Protein AF-A0A316B8V7-F1 (afdb_monomer)

Mean predicted aligned error: 9.15 Å

Sequence (119 aa):
MACFLVPTTEAIVTTVIKKVADKKGSDNIFIKKMGWLNNMLWGGSALLAFEHVWHGEVTPWFPFLTAASNAEDAAEMLHEMSTSGVAMAILVTLAWVVMVLVAQAVSKKKAPAQAKAKA

Foldseek 3Di:
DLLLVLLVVVLVVLVVVLVVCVVVVPPDLCSVLSVVLSCVSVVVSVVVVVVCVVVVQADPDPVRGPLVPDPVSVVVVVVCSVVVSVVVVVVSVVVSVVVSVVVVVVVVVPPVPPVPPPD

Structure (mmCIF, N/CA/C/O backbone):
data_AF-A0A316B8V7-F1
#
_entry.id   AF-A0A316B8V7-F1
#
loop_
_atom_site.group_PDB
_atom_site.id
_atom_site.type_symbol
_atom_site.label_atom_id
_atom_site.label_alt_id
_atom_site.label_comp_id
_atom_site.label_asym_id
_atom_site.label_entity_id
_atom_site.label_seq_id
_atom_site.pdbx_PDB_ins_code
_atom_site.Cartn_x
_atom_site.Cartn_y
_atom_site.Cartn_z
_atom_site.occupancy
_atom_site.B_iso_or_equiv
_atom_site.auth_seq_id
_atom_site.auth_comp_id
_atom_site.auth_asym_id
_atom_site.auth_atom_id
_atom_site.pdbx_PDB_model_num
ATOM 1 N N . MET A 1 1 ? 13.839 -3.691 -8.645 1.00 68.12 1 MET A N 1
ATOM 2 C CA . MET A 1 1 ? 12.796 -4.677 -8.295 1.00 68.12 1 MET A CA 1
ATOM 3 C C . MET A 1 1 ? 11.544 -3.918 -7.872 1.00 68.12 1 MET A C 1
ATOM 5 O O . MET A 1 1 ? 11.559 -3.395 -6.793 1.00 68.12 1 MET A O 1
ATOM 9 N N . ALA A 1 2 ? 10.467 -3.755 -8.648 1.00 72.12 2 ALA A N 1
ATOM 10 C CA . ALA A 1 2 ? 9.382 -2.801 -8.306 1.00 72.12 2 ALA A CA 1
ATOM 11 C C . ALA A 1 2 ? 8.445 -3.213 -7.129 1.00 72.12 2 ALA A C 1
ATOM 13 O O . ALA A 1 2 ? 7.217 -3.136 -7.220 1.00 72.12 2 ALA A O 1
ATOM 14 N N . CYS A 1 3 ? 9.017 -3.630 -5.996 1.00 81.50 3 CYS A N 1
ATOM 15 C CA . CYS A 1 3 ? 8.373 -4.194 -4.809 1.00 81.50 3 CYS A CA 1
ATOM 16 C C . CYS A 1 3 ? 7.312 -3.274 -4.195 1.00 81.50 3 CYS A C 1
ATOM 18 O O . CYS A 1 3 ? 6.361 -3.759 -3.589 1.00 81.50 3 CYS A O 1
ATOM 20 N N . PHE A 1 4 ? 7.436 -1.954 -4.378 1.00 83.62 4 PHE A N 1
ATOM 21 C CA . PHE A 1 4 ? 6.474 -0.966 -3.882 1.00 83.62 4 PHE A CA 1
ATOM 22 C C . PHE A 1 4 ? 5.079 -1.094 -4.524 1.00 83.62 4 PHE A C 1
ATOM 24 O O . PHE A 1 4 ? 4.088 -0.657 -3.934 1.00 83.62 4 PHE A O 1
ATOM 31 N N . LEU A 1 5 ? 4.969 -1.704 -5.711 1.00 84.62 5 LEU A N 1
ATOM 32 C CA . LEU A 1 5 ? 3.696 -1.851 -6.424 1.00 84.62 5 LEU A CA 1
ATOM 33 C C . LEU A 1 5 ? 2.718 -2.788 -5.706 1.00 84.62 5 LEU A C 1
ATOM 35 O O . LEU A 1 5 ? 1.509 -2.542 -5.738 1.00 84.62 5 LEU A O 1
ATOM 39 N N . VAL A 1 6 ? 3.214 -3.833 -5.033 1.00 87.00 6 VAL A N 1
ATOM 40 C CA . VAL A 1 6 ? 2.357 -4.792 -4.317 1.00 87.00 6 VAL A CA 1
ATOM 41 C C . VAL A 1 6 ? 1.676 -4.121 -3.109 1.00 87.00 6 VAL A C 1
ATOM 43 O O . VAL A 1 6 ? 0.441 -4.091 -3.090 1.00 87.00 6 VAL A O 1
ATOM 46 N N . PRO A 1 7 ? 2.402 -3.464 -2.179 1.00 85.38 7 PRO A N 1
ATOM 47 C CA . PRO A 1 7 ? 1.788 -2.698 -1.092 1.00 85.38 7 PRO A CA 1
ATOM 48 C C . PRO A 1 7 ? 0.927 -1.523 -1.578 1.00 85.38 7 PRO A C 1
ATOM 50 O O . PRO A 1 7 ? -0.089 -1.215 -0.958 1.00 85.38 7 PRO A O 1
ATOM 53 N N . THR A 1 8 ? 1.274 -0.892 -2.710 1.00 87.25 8 THR A N 1
ATOM 54 C CA . THR A 1 8 ? 0.449 0.179 -3.301 1.00 87.25 8 THR A CA 1
ATOM 55 C C . THR A 1 8 ? -0.899 -0.365 -3.768 1.00 87.25 8 THR A C 1
ATOM 57 O O . THR A 1 8 ? -1.945 0.226 -3.493 1.00 87.25 8 THR A O 1
ATOM 60 N N . THR A 1 9 ? -0.893 -1.512 -4.452 1.00 87.88 9 THR A N 1
ATOM 61 C CA . THR A 1 9 ? -2.118 -2.176 -4.919 1.00 87.88 9 THR A CA 1
ATOM 62 C C . THR A 1 9 ? -2.993 -2.571 -3.736 1.00 87.88 9 THR A C 1
ATOM 64 O O . THR A 1 9 ? -4.196 -2.304 -3.736 1.00 87.88 9 THR A O 1
ATOM 67 N N . GLU A 1 10 ? -2.385 -3.122 -2.686 1.00 88.50 10 GLU A N 1
ATOM 68 C CA . GLU A 1 10 ? -3.081 -3.422 -1.439 1.00 88.50 10 GLU A CA 1
ATOM 69 C C . GLU A 1 10 ? -3.708 -2.161 -0.822 1.00 88.50 10 GLU A C 1
ATOM 71 O O . GLU A 1 10 ? -4.901 -2.160 -0.514 1.00 88.50 10 GLU A O 1
ATOM 76 N N . ALA A 1 11 ? -2.959 -1.055 -0.739 1.00 90.12 11 ALA A N 1
ATOM 77 C CA . ALA A 1 11 ? -3.434 0.215 -0.189 1.00 90.12 11 ALA A CA 1
ATOM 78 C C . ALA A 1 11 ? -4.648 0.777 -0.946 1.00 90.12 11 ALA A C 1
ATOM 80 O O . ALA A 1 11 ? -5.562 1.360 -0.346 1.00 90.12 11 ALA A O 1
ATOM 81 N N . ILE A 1 12 ? -4.673 0.622 -2.273 1.00 91.00 12 ILE A N 1
ATOM 82 C CA . ILE A 1 12 ? -5.805 1.030 -3.111 1.00 91.00 12 ILE A CA 1
ATOM 83 C C . ILE A 1 12 ? -7.029 0.179 -2.766 1.00 91.00 12 ILE A C 1
ATOM 85 O O . ILE A 1 12 ? -8.099 0.729 -2.484 1.00 91.00 12 ILE A O 1
ATOM 89 N N . VAL A 1 13 ? -6.873 -1.146 -2.728 1.00 90.38 13 VAL A N 1
ATOM 90 C CA . VAL A 1 13 ? -7.964 -2.083 -2.422 1.00 90.38 13 VAL A CA 1
ATOM 91 C C . VAL A 1 13 ? -8.537 -1.817 -1.028 1.00 90.38 13 VAL A C 1
ATOM 93 O O . VAL A 1 13 ? -9.751 -1.640 -0.889 1.00 90.38 13 VAL A O 1
ATOM 96 N N . THR A 1 14 ? -7.697 -1.696 0.002 1.00 89.75 14 THR A N 1
ATOM 97 C CA . THR A 1 14 ? -8.145 -1.419 1.377 1.00 89.75 14 THR A CA 1
ATOM 98 C C . THR A 1 14 ? -8.812 -0.046 1.500 1.00 89.75 14 THR A C 1
ATOM 100 O O . THR A 1 14 ? -9.782 0.114 2.246 1.00 89.75 14 THR A O 1
ATOM 103 N N . THR A 1 15 ? -8.375 0.947 0.719 1.00 90.44 15 THR A N 1
ATOM 104 C CA . THR A 1 15 ? -9.029 2.265 0.639 1.00 90.44 15 THR A CA 1
ATOM 105 C C . THR A 1 15 ? -10.416 2.185 0.007 1.00 90.44 15 THR A C 1
ATOM 107 O O . THR A 1 15 ? -11.353 2.809 0.515 1.00 90.44 15 THR A O 1
ATOM 110 N N . VAL A 1 16 ? -10.583 1.405 -1.065 1.00 92.38 16 VAL A N 1
ATOM 111 C CA . VAL A 1 16 ? -11.894 1.182 -1.695 1.00 92.38 16 VAL A CA 1
ATOM 112 C C . VAL A 1 16 ? -12.827 0.441 -0.740 1.00 92.38 16 VAL A C 1
ATOM 114 O O . VAL A 1 16 ? -13.946 0.905 -0.511 1.00 92.38 16 VAL A O 1
ATOM 117 N N . ILE A 1 17 ? -12.359 -0.647 -0.117 1.00 90.12 17 ILE A N 1
ATOM 118 C CA . ILE A 1 17 ? -13.132 -1.415 0.873 1.00 90.12 17 ILE A CA 1
ATOM 119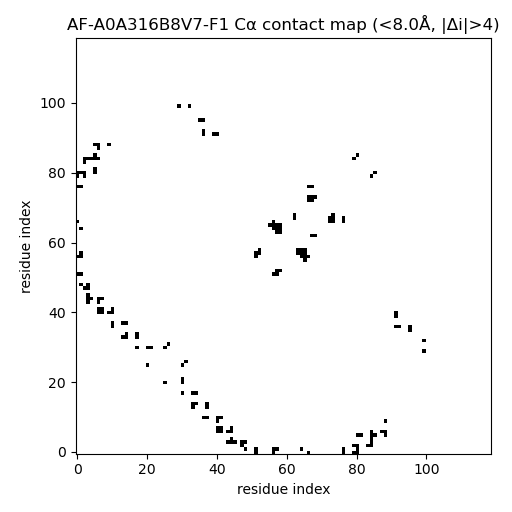 C C . ILE A 1 17 ? -13.580 -0.504 2.016 1.00 90.12 17 ILE A C 1
ATOM 121 O O . ILE A 1 17 ? -14.763 -0.493 2.361 1.00 90.12 17 ILE A O 1
ATOM 125 N N . LYS A 1 18 ? -12.668 0.312 2.559 1.00 89.06 18 LYS A N 1
ATOM 126 C CA . LYS A 1 18 ? -12.993 1.282 3.607 1.00 89.06 18 LYS A CA 1
ATOM 127 C C . LYS A 1 18 ? -14.085 2.253 3.161 1.00 89.06 18 LYS A C 1
ATOM 129 O O . LYS A 1 18 ? -15.077 2.399 3.866 1.00 89.06 18 LYS A O 1
ATOM 134 N N . LYS A 1 19 ? -13.949 2.875 1.984 1.00 88.81 19 LYS A N 1
ATOM 135 C CA . LYS A 1 19 ? -14.945 3.829 1.459 1.00 88.81 19 LYS A CA 1
ATOM 136 C C . LYS A 1 19 ? -16.321 3.191 1.263 1.00 88.81 19 LYS A C 1
ATOM 138 O O . LYS A 1 19 ? -17.332 3.827 1.553 1.00 88.81 19 LYS A O 1
ATOM 143 N N . VAL A 1 20 ? -16.374 1.956 0.764 1.00 90.75 20 VAL A N 1
ATOM 144 C CA . VAL A 1 20 ? -17.638 1.228 0.567 1.00 90.75 20 VAL A CA 1
ATOM 145 C C . VAL A 1 20 ? -18.270 0.858 1.909 1.00 90.75 20 VAL A C 1
ATOM 147 O O . VAL A 1 20 ? -19.476 1.025 2.079 1.00 90.75 20 VAL A O 1
ATOM 150 N N . ALA A 1 21 ? -17.472 0.389 2.869 1.00 88.56 21 ALA A N 1
ATOM 151 C CA . ALA A 1 21 ? -17.950 0.021 4.197 1.00 88.56 21 ALA A CA 1
ATOM 152 C C . ALA A 1 21 ? -18.429 1.242 5.004 1.00 88.56 21 ALA A C 1
ATOM 154 O O . ALA A 1 21 ? -19.495 1.177 5.614 1.00 88.56 21 ALA A O 1
ATOM 155 N N . ASP A 1 22 ? -17.706 2.364 4.939 1.00 86.12 22 ASP A N 1
ATOM 156 C CA . ASP A 1 22 ? -18.098 3.621 5.587 1.00 86.12 22 ASP A CA 1
ATOM 157 C C . ASP A 1 22 ? -19.416 4.155 4.981 1.00 86.12 22 ASP A C 1
ATOM 159 O O . ASP A 1 22 ? -20.317 4.550 5.719 1.00 86.12 22 ASP A O 1
ATOM 163 N N . LYS A 1 23 ? -19.606 4.066 3.652 1.00 87.69 23 LYS A N 1
ATOM 164 C CA . LYS A 1 23 ? -20.888 4.409 2.995 1.00 87.69 23 LYS A CA 1
ATOM 165 C C . LYS A 1 23 ? -22.054 3.508 3.409 1.00 87.69 23 LYS A C 1
ATOM 167 O O . LYS A 1 23 ? -23.191 3.968 3.422 1.00 87.69 23 LYS A O 1
ATOM 172 N N . LYS A 1 24 ? -21.792 2.234 3.712 1.00 86.38 24 LYS A N 1
ATOM 173 C CA . LYS A 1 24 ? -22.808 1.275 4.175 1.00 86.38 24 LYS A CA 1
ATOM 174 C C . LYS A 1 24 ? -23.090 1.366 5.680 1.00 86.38 24 LYS A C 1
ATOM 176 O O . LYS A 1 24 ? -23.930 0.619 6.169 1.00 86.38 24 LYS A O 1
ATOM 181 N N . GLY A 1 25 ? -22.411 2.254 6.410 1.00 80.44 25 GLY A N 1
ATOM 182 C CA . GLY A 1 25 ? -22.586 2.395 7.856 1.00 80.44 25 GLY A CA 1
ATOM 183 C C . GLY A 1 25 ? -22.048 1.205 8.657 1.00 80.44 25 GLY A C 1
ATOM 184 O O . GLY A 1 25 ? -22.555 0.911 9.736 1.00 80.44 25 GLY A O 1
ATOM 185 N N . SER A 1 26 ? -21.042 0.493 8.140 1.00 79.44 26 SER A N 1
ATOM 186 C CA . SER A 1 26 ? -20.456 -0.667 8.819 1.00 79.44 26 SER A CA 1
ATOM 187 C C . SER A 1 26 ? -19.767 -0.260 10.127 1.00 79.44 26 SER A C 1
ATOM 189 O O . SER A 1 26 ? -18.664 0.281 10.106 1.00 79.44 26 SER A O 1
ATOM 191 N N . ASP A 1 27 ? -20.353 -0.602 11.278 1.00 77.62 27 ASP A N 1
ATOM 192 C CA . ASP A 1 27 ? -19.812 -0.240 12.602 1.00 77.62 27 ASP A CA 1
ATOM 193 C C . ASP A 1 27 ? -18.689 -1.173 13.106 1.00 77.62 27 ASP A C 1
ATOM 195 O O . ASP A 1 27 ? -18.388 -1.269 14.297 1.00 77.62 27 ASP A O 1
ATOM 199 N N . ASN A 1 28 ? -18.038 -1.894 12.193 1.00 81.69 28 ASN A N 1
ATOM 200 C CA . ASN A 1 28 ? -17.006 -2.855 12.547 1.00 81.69 28 ASN A CA 1
ATOM 201 C C . ASN A 1 28 ? -15.707 -2.130 12.950 1.00 81.69 28 ASN A C 1
ATOM 203 O O . ASN A 1 28 ? -15.178 -1.287 12.220 1.00 81.69 28 ASN A O 1
ATOM 207 N N . ILE A 1 29 ? -15.157 -2.489 14.110 1.00 81.56 29 ILE A N 1
ATOM 208 C CA . ILE A 1 29 ? -13.924 -1.900 14.646 1.00 81.56 29 ILE A CA 1
ATOM 209 C C . ILE A 1 29 ? -12.737 -2.009 13.680 1.00 81.56 29 ILE A C 1
ATOM 211 O O . ILE A 1 29 ? -11.918 -1.091 13.618 1.00 81.56 29 ILE A O 1
ATOM 215 N N . PHE A 1 30 ? -12.677 -3.072 12.875 1.00 81.06 30 PHE A N 1
ATOM 216 C CA . PHE A 1 30 ? -11.653 -3.240 11.846 1.00 81.06 30 PHE A CA 1
ATOM 217 C C . PHE A 1 30 ? -11.793 -2.199 10.725 1.00 81.06 30 PHE A C 1
ATOM 219 O O . PHE A 1 30 ? -10.791 -1.642 10.293 1.00 81.06 30 PHE A O 1
ATOM 226 N N . ILE A 1 31 ? -13.017 -1.835 10.323 1.00 83.88 31 ILE A N 1
ATOM 227 C CA . ILE A 1 31 ? -13.277 -0.789 9.313 1.00 83.88 31 ILE A CA 1
ATOM 228 C C . ILE A 1 31 ? -12.934 0.607 9.855 1.00 83.88 31 ILE A C 1
ATOM 230 O O . ILE A 1 31 ? -12.288 1.413 9.170 1.00 83.88 31 ILE A O 1
ATOM 234 N N . LYS A 1 32 ? -13.270 0.875 11.125 1.00 84.75 32 LYS A N 1
ATOM 235 C CA . LYS A 1 32 ? -12.879 2.119 11.811 1.00 84.75 32 LYS A CA 1
ATOM 236 C C . LYS A 1 32 ? -11.358 2.272 11.890 1.00 84.75 32 LYS A C 1
ATOM 238 O O . LYS A 1 32 ? -10.846 3.377 11.729 1.00 84.75 32 LYS A O 1
ATOM 243 N N . LYS A 1 33 ? -10.629 1.171 12.108 1.00 86.69 33 LYS A N 1
ATOM 244 C CA . LYS A 1 33 ? -9.157 1.145 12.188 1.00 86.69 33 LYS A CA 1
ATOM 245 C C . LYS A 1 33 ? -8.455 0.905 10.846 1.00 86.69 33 LYS A C 1
ATOM 247 O O . LYS A 1 33 ? -7.233 1.020 10.792 1.00 86.69 33 LYS A O 1
ATOM 252 N N . MET A 1 34 ? -9.199 0.672 9.764 1.00 87.00 34 MET A N 1
ATOM 253 C CA . MET A 1 34 ? -8.661 0.471 8.411 1.00 87.00 34 MET A CA 1
ATOM 254 C C . MET A 1 34 ? -7.896 1.699 7.894 1.00 87.00 34 MET A C 1
ATOM 256 O O . MET A 1 34 ? -6.959 1.570 7.118 1.00 87.00 34 MET A O 1
ATOM 260 N N . GLY A 1 35 ? -8.235 2.902 8.378 1.00 87.44 35 GLY A N 1
ATOM 261 C CA . GLY A 1 35 ? -7.479 4.118 8.053 1.00 87.44 35 GLY A CA 1
ATOM 262 C C . GLY A 1 35 ? -6.020 4.067 8.518 1.00 87.44 35 GLY A C 1
ATOM 263 O O . GLY A 1 35 ? -5.158 4.668 7.889 1.00 87.44 35 GLY A O 1
ATOM 264 N N . TRP A 1 36 ? -5.720 3.309 9.576 1.00 91.31 36 TRP A N 1
ATOM 265 C CA . TRP A 1 36 ? -4.345 3.138 10.025 1.00 91.31 36 TRP A CA 1
ATOM 266 C C . TRP A 1 36 ? -3.539 2.235 9.097 1.00 91.31 36 TRP A C 1
ATOM 268 O O . TRP A 1 36 ? -2.429 2.602 8.719 1.00 91.31 36 TRP A O 1
ATOM 278 N N . LEU A 1 37 ? -4.129 1.108 8.686 1.00 89.69 37 LEU A N 1
ATOM 279 C CA . LEU A 1 37 ? -3.520 0.219 7.700 1.00 89.69 37 LEU A CA 1
ATOM 280 C C . LEU A 1 37 ? -3.237 0.981 6.403 1.00 89.69 37 LEU A C 1
ATOM 282 O O . LEU A 1 37 ? -2.121 0.934 5.904 1.00 89.69 37 LEU A O 1
ATOM 286 N N . ASN A 1 38 ? -4.204 1.770 5.920 1.00 90.75 38 ASN A N 1
ATOM 287 C CA . ASN A 1 38 ? -4.019 2.594 4.726 1.00 90.75 38 ASN A CA 1
ATOM 288 C C . ASN A 1 38 ? -2.844 3.563 4.874 1.00 90.75 38 ASN A C 1
ATOM 290 O O . ASN A 1 38 ? -2.049 3.676 3.952 1.00 90.75 38 ASN A O 1
ATOM 294 N N . ASN A 1 39 ? -2.700 4.236 6.018 1.00 91.00 39 ASN A N 1
ATOM 295 C CA . ASN A 1 39 ? -1.577 5.150 6.237 1.00 91.00 39 ASN A CA 1
ATOM 296 C C . ASN A 1 39 ? -0.228 4.417 6.270 1.00 91.00 39 ASN A C 1
ATOM 298 O O . ASN A 1 39 ? 0.751 4.942 5.748 1.00 91.00 39 ASN A O 1
ATOM 302 N N . MET A 1 40 ? -0.169 3.213 6.852 1.00 89.19 40 MET A N 1
ATOM 303 C CA . MET A 1 40 ? 1.046 2.391 6.845 1.00 89.19 40 MET A CA 1
ATOM 304 C C . MET A 1 40 ? 1.404 1.923 5.434 1.00 89.19 40 MET A C 1
ATOM 306 O O . MET A 1 40 ? 2.557 2.052 5.033 1.00 89.19 40 MET A O 1
ATOM 310 N N . LEU A 1 41 ? 0.422 1.429 4.673 1.00 91.81 41 LEU A N 1
ATOM 311 C CA . LEU A 1 41 ? 0.635 0.941 3.312 1.00 91.81 41 LEU A CA 1
ATOM 312 C C . LEU A 1 41 ? 1.009 2.081 2.360 1.00 91.81 41 LEU A C 1
ATOM 314 O O . LEU A 1 41 ? 2.011 1.970 1.662 1.00 91.81 41 LEU A O 1
ATOM 318 N N . TRP A 1 42 ? 0.276 3.199 2.362 1.00 91.25 42 TRP A N 1
ATOM 319 C CA . TRP A 1 42 ? 0.602 4.362 1.528 1.00 91.25 42 TRP A CA 1
ATOM 320 C C . TRP A 1 42 ? 1.937 4.998 1.920 1.00 91.25 42 TRP A C 1
ATOM 322 O O . TRP A 1 42 ? 2.727 5.332 1.041 1.00 91.25 42 TRP A O 1
ATOM 332 N N . GLY A 1 43 ? 2.212 5.134 3.221 1.00 91.56 43 GLY A N 1
ATOM 333 C CA . GLY A 1 43 ? 3.473 5.690 3.710 1.00 91.56 43 GLY A CA 1
ATOM 334 C C . GLY A 1 43 ? 4.676 4.818 3.351 1.00 91.56 43 GLY A C 1
ATOM 335 O O . GLY A 1 43 ? 5.658 5.323 2.811 1.00 91.56 43 GLY A O 1
ATOM 336 N N . GLY A 1 44 ? 4.582 3.506 3.587 1.00 88.69 44 GLY A N 1
ATOM 337 C CA . GLY A 1 44 ? 5.628 2.550 3.221 1.00 88.69 44 GLY A CA 1
ATOM 338 C C . GLY A 1 44 ? 5.837 2.468 1.710 1.00 88.69 44 GLY A C 1
ATOM 339 O O . GLY A 1 44 ? 6.972 2.529 1.246 1.00 88.69 44 GLY A O 1
ATOM 340 N N . SER A 1 45 ? 4.750 2.423 0.934 1.00 90.62 45 SER A N 1
ATOM 341 C CA . SER A 1 45 ? 4.815 2.401 -0.533 1.00 90.62 45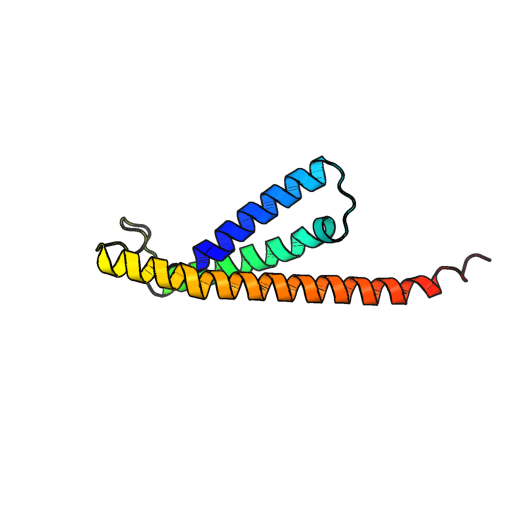 SER A CA 1
ATOM 342 C C . SER A 1 45 ? 5.473 3.654 -1.099 1.00 90.62 45 SER A C 1
ATOM 344 O O . SER A 1 45 ? 6.295 3.547 -2.001 1.00 90.62 45 SER A O 1
ATOM 346 N N . ALA A 1 46 ? 5.147 4.836 -0.567 1.00 89.62 46 ALA A N 1
ATOM 347 C CA . ALA A 1 46 ? 5.750 6.089 -1.010 1.00 89.62 46 ALA A CA 1
ATOM 348 C C . ALA A 1 46 ? 7.260 6.132 -0.724 1.00 89.62 46 ALA A C 1
ATOM 350 O O . ALA A 1 46 ? 8.032 6.563 -1.578 1.00 89.62 46 ALA A O 1
ATOM 351 N N . LEU A 1 47 ? 7.683 5.654 0.451 1.00 90.38 47 LEU A N 1
ATOM 352 C CA . LEU A 1 47 ? 9.096 5.617 0.831 1.00 90.38 47 LEU A CA 1
ATOM 353 C C . LEU A 1 47 ? 9.892 4.618 -0.022 1.00 90.38 47 LEU A C 1
ATOM 355 O O . LEU A 1 47 ? 10.968 4.958 -0.506 1.00 90.38 47 LEU A O 1
ATOM 359 N N . LEU A 1 48 ? 9.335 3.431 -0.278 1.00 87.19 48 LEU A N 1
ATOM 360 C CA . LEU A 1 48 ? 9.936 2.440 -1.175 1.00 87.19 48 LEU A CA 1
ATOM 361 C C . LEU A 1 48 ? 9.979 2.926 -2.626 1.00 87.19 48 LEU A C 1
ATOM 363 O O . LEU A 1 48 ? 10.987 2.752 -3.300 1.00 87.19 48 LEU A O 1
ATOM 367 N N . ALA A 1 49 ? 8.914 3.567 -3.113 1.00 86.88 49 ALA A N 1
ATOM 368 C CA . ALA A 1 49 ? 8.897 4.137 -4.457 1.00 86.88 49 ALA A CA 1
ATOM 369 C C . ALA A 1 49 ? 9.994 5.198 -4.617 1.00 86.88 49 ALA A C 1
ATOM 371 O O . ALA A 1 49 ? 10.705 5.201 -5.619 1.00 86.88 49 ALA A O 1
ATOM 372 N N . PHE A 1 50 ? 10.177 6.058 -3.609 1.00 89.25 50 PHE A N 1
ATOM 373 C CA . PHE A 1 50 ? 11.277 7.019 -3.591 1.00 89.25 50 PHE A CA 1
ATOM 374 C C . PHE A 1 50 ? 12.644 6.324 -3.611 1.00 89.25 50 PHE A C 1
ATOM 376 O O . PHE A 1 50 ? 13.516 6.724 -4.377 1.00 89.25 50 PHE A O 1
ATOM 383 N N . GLU A 1 51 ? 12.816 5.259 -2.828 1.00 87.50 51 GLU A N 1
ATOM 384 C CA . GLU A 1 51 ? 14.042 4.459 -2.813 1.00 87.50 51 GLU A CA 1
ATOM 385 C C . GLU A 1 51 ? 14.370 3.887 -4.203 1.00 87.50 51 GLU A C 1
ATOM 387 O O . GLU A 1 51 ? 15.513 3.960 -4.643 1.00 87.50 51 GLU A O 1
ATOM 392 N N . HIS A 1 52 ? 13.371 3.393 -4.932 1.00 82.12 52 HIS A N 1
ATOM 393 C CA . HIS A 1 52 ? 13.563 2.793 -6.256 1.00 82.12 52 HIS A CA 1
ATOM 394 C C . HIS A 1 52 ? 13.834 3.837 -7.345 1.00 82.12 52 HIS A C 1
ATOM 396 O O . HIS A 1 52 ? 14.611 3.588 -8.267 1.00 82.12 52 HIS A O 1
ATOM 402 N N . VAL A 1 53 ? 13.239 5.030 -7.226 1.00 85.62 53 VAL A N 1
ATOM 403 C CA . VAL A 1 53 ? 13.601 6.185 -8.064 1.00 85.62 53 VAL A CA 1
ATOM 404 C C . VAL A 1 53 ? 15.047 6.598 -7.787 1.00 85.62 53 VAL A C 1
ATOM 406 O O . VAL A 1 53 ? 15.810 6.833 -8.720 1.00 85.62 53 VAL A O 1
ATOM 409 N N . TRP A 1 54 ? 15.446 6.645 -6.513 1.00 85.88 54 TRP A N 1
ATOM 410 C CA . TRP A 1 54 ? 16.798 7.028 -6.105 1.00 85.88 54 TRP A CA 1
ATOM 411 C C . TRP A 1 54 ? 17.867 6.014 -6.541 1.00 85.88 54 TRP A C 1
ATOM 413 O O . TRP A 1 54 ? 18.952 6.415 -6.955 1.00 85.88 54 TRP A O 1
ATOM 423 N N . HIS A 1 55 ? 17.561 4.714 -6.509 1.00 82.88 55 HIS A N 1
ATOM 424 C CA . HIS A 1 55 ? 18.450 3.647 -6.991 1.00 82.88 55 HIS A CA 1
ATOM 425 C C . HIS A 1 55 ? 18.483 3.507 -8.524 1.00 82.88 55 HIS A C 1
ATOM 427 O O . HIS A 1 55 ? 19.229 2.679 -9.042 1.00 82.88 55 HIS A O 1
ATOM 433 N N . GLY A 1 56 ? 17.714 4.314 -9.268 1.00 77.38 56 GLY A N 1
ATOM 434 C CA . GLY A 1 56 ? 17.693 4.283 -10.736 1.00 77.38 56 GLY A CA 1
ATOM 435 C C . GLY A 1 56 ? 16.899 3.116 -11.337 1.00 77.38 56 GLY A C 1
ATOM 436 O O . GLY A 1 56 ? 16.992 2.851 -12.537 1.00 77.38 56 GLY A O 1
ATOM 437 N N . GLU A 1 57 ? 16.098 2.428 -10.522 1.00 76.69 57 GLU A N 1
ATOM 438 C CA . GLU A 1 57 ? 15.218 1.339 -10.959 1.00 76.69 57 GLU A CA 1
ATOM 439 C C . GLU A 1 57 ? 13.883 1.847 -11.531 1.00 76.69 57 GLU A C 1
ATOM 441 O O . GLU A 1 57 ? 13.210 1.142 -12.287 1.00 76.69 57 GLU A O 1
ATOM 446 N N . VAL A 1 58 ? 13.497 3.075 -11.166 1.00 82.19 58 VAL A N 1
ATOM 447 C CA . VAL A 1 58 ? 12.330 3.781 -11.703 1.00 82.19 58 VAL A CA 1
ATOM 448 C C . VAL A 1 58 ? 12.795 5.044 -12.415 1.00 82.19 58 VAL A C 1
ATOM 450 O O . VAL A 1 58 ? 13.409 5.920 -11.808 1.00 82.19 58 VAL A O 1
ATOM 453 N N . THR A 1 59 ? 12.461 5.163 -13.698 1.00 80.81 59 THR A N 1
ATOM 454 C CA . THR A 1 59 ? 12.780 6.339 -14.516 1.00 80.81 59 THR A CA 1
ATOM 455 C C . THR A 1 59 ? 11.500 7.002 -15.037 1.00 80.81 59 THR A C 1
ATOM 457 O O . THR A 1 59 ? 10.493 6.324 -15.238 1.00 80.81 59 THR A O 1
ATOM 460 N N . PRO A 1 60 ? 11.478 8.332 -15.244 1.00 80.75 60 PRO A N 1
ATOM 461 C CA . PRO A 1 60 ? 10.312 9.031 -15.788 1.00 80.75 60 PRO A CA 1
ATOM 462 C C . PRO A 1 60 ? 10.157 8.882 -17.313 1.00 80.75 60 PRO A C 1
ATOM 464 O O . PRO A 1 60 ? 9.171 9.364 -17.870 1.00 80.75 60 PRO A O 1
ATOM 467 N N . TRP A 1 61 ?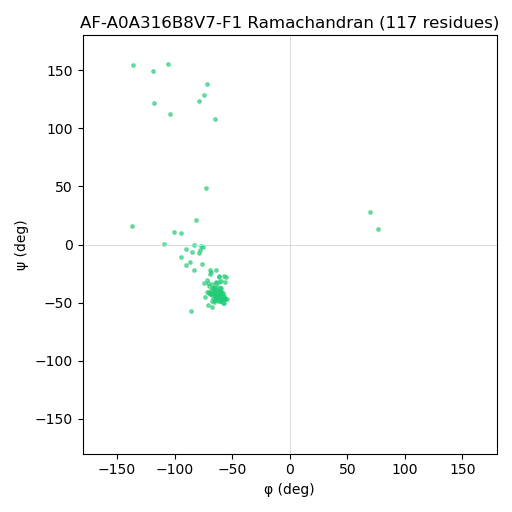 11.110 8.240 -17.997 1.00 81.19 61 TRP A N 1
ATOM 468 C CA . TRP A 1 61 ? 11.043 7.929 -19.426 1.00 81.19 61 TRP A CA 1
ATOM 469 C C . TRP A 1 61 ? 10.772 6.438 -19.645 1.00 81.19 61 TRP A C 1
ATOM 471 O O . TRP A 1 61 ? 11.049 5.600 -18.796 1.00 81.19 61 TRP A O 1
ATOM 481 N N . PHE A 1 62 ? 10.197 6.093 -20.796 1.00 74.12 62 PHE A N 1
ATOM 482 C CA . PHE A 1 62 ? 9.907 4.699 -21.126 1.00 74.12 62 PHE A CA 1
ATOM 483 C C . PHE A 1 62 ? 11.206 3.920 -21.429 1.00 74.12 62 PHE A C 1
ATOM 485 O O . PHE A 1 62 ? 12.046 4.456 -22.157 1.00 74.12 62 PHE A O 1
ATOM 492 N N . PRO A 1 63 ? 11.369 2.664 -20.961 1.00 69.44 63 PRO A N 1
ATOM 493 C CA . PRO A 1 63 ? 10.488 1.909 -20.064 1.00 69.44 63 PRO A CA 1
ATOM 494 C C . PRO A 1 63 ? 10.661 2.333 -18.592 1.00 69.44 63 PRO A C 1
ATOM 496 O O . PRO A 1 63 ? 11.756 2.256 -18.043 1.00 69.44 63 PRO A O 1
ATOM 499 N N . PHE A 1 64 ? 9.561 2.748 -17.942 1.00 79.00 64 PHE A N 1
ATOM 500 C CA . PHE A 1 64 ? 9.563 3.333 -16.586 1.00 79.00 64 PHE A CA 1
ATOM 501 C C . PHE A 1 64 ? 10.235 2.448 -15.523 1.00 79.00 64 PHE A C 1
ATOM 503 O O . PHE A 1 64 ? 10.757 2.963 -14.539 1.00 79.00 64 PHE A O 1
ATOM 510 N N . LEU A 1 65 ? 10.217 1.127 -15.727 1.00 77.81 65 LEU A N 1
ATOM 511 C CA . LEU A 1 65 ? 10.976 0.141 -14.964 1.00 77.81 65 LEU A CA 1
ATOM 512 C C . LEU A 1 65 ? 12.155 -0.308 -15.826 1.00 77.81 65 LEU A C 1
ATOM 514 O O . LEU A 1 65 ? 11.955 -0.973 -16.843 1.00 77.81 65 LEU A O 1
ATOM 518 N N . THR A 1 66 ? 13.376 0.035 -15.429 1.00 68.94 66 THR A N 1
ATOM 519 C CA . THR A 1 66 ? 14.593 -0.259 -16.211 1.00 68.94 66 THR A CA 1
ATOM 520 C C . THR A 1 66 ? 14.793 -1.763 -16.438 1.00 68.94 66 THR A C 1
ATOM 522 O O . THR A 1 66 ? 15.234 -2.173 -17.513 1.00 68.94 66 THR A O 1
ATOM 525 N N . ALA A 1 67 ? 14.357 -2.590 -15.483 1.00 68.56 67 ALA A N 1
ATOM 526 C CA . ALA A 1 67 ? 14.363 -4.054 -15.567 1.00 68.56 67 ALA A CA 1
ATOM 527 C C . ALA A 1 67 ? 13.264 -4.654 -16.477 1.00 68.56 67 ALA A C 1
ATOM 529 O O . ALA A 1 67 ? 13.207 -5.862 -16.651 1.00 68.56 67 ALA A O 1
ATOM 530 N N . ALA A 1 68 ? 12.382 -3.841 -17.071 1.00 71.94 68 ALA A N 1
ATOM 531 C CA . ALA A 1 68 ? 11.373 -4.307 -18.031 1.00 71.94 68 ALA A CA 1
ATOM 532 C C . ALA A 1 68 ? 11.829 -4.189 -19.500 1.00 71.94 68 ALA A C 1
ATOM 534 O O . ALA A 1 68 ? 11.016 -4.311 -20.415 1.00 71.94 68 ALA A O 1
ATOM 535 N N . SER A 1 69 ? 13.109 -3.890 -19.740 1.00 70.88 69 SER A N 1
ATOM 536 C CA . SER A 1 69 ? 13.654 -3.669 -21.086 1.00 70.88 69 SER A CA 1
ATOM 537 C C . SER A 1 69 ? 13.870 -4.963 -21.892 1.00 70.88 69 SER A C 1
ATOM 539 O O . SER A 1 69 ? 13.953 -4.909 -23.119 1.00 70.88 69 SER A O 1
ATOM 541 N N . ASN A 1 70 ? 13.878 -6.123 -21.233 1.00 79.06 70 ASN A N 1
ATOM 542 C CA . ASN A 1 70 ? 13.964 -7.468 -21.804 1.00 79.06 70 ASN A CA 1
ATOM 543 C C . ASN A 1 70 ? 12.966 -8.423 -21.112 1.00 79.06 70 ASN A C 1
ATOM 545 O O . ASN A 1 70 ? 12.535 -8.210 -19.982 1.00 79.06 70 ASN A O 1
ATOM 549 N N . ALA A 1 71 ? 12.553 -9.481 -21.817 1.00 75.06 71 ALA A N 1
ATOM 550 C CA . ALA A 1 71 ? 11.511 -10.389 -21.328 1.00 75.06 71 ALA A CA 1
ATOM 551 C C . ALA A 1 71 ? 11.975 -11.293 -20.168 1.00 75.06 71 ALA A C 1
ATOM 553 O O . ALA A 1 71 ? 11.160 -11.645 -19.317 1.00 75.06 71 ALA A O 1
ATOM 554 N N . GLU A 1 72 ? 13.262 -11.654 -20.131 1.00 76.62 72 GLU A N 1
ATOM 555 C CA . GLU A 1 72 ? 13.851 -12.472 -19.063 1.00 76.62 72 GLU A CA 1
ATOM 556 C C . GLU A 1 72 ? 13.951 -11.686 -17.746 1.00 76.62 72 GLU A C 1
ATOM 558 O O . GLU A 1 72 ? 13.367 -12.127 -16.755 1.00 76.62 72 GLU A O 1
ATOM 563 N N . ASP A 1 73 ? 14.539 -10.480 -17.733 1.00 74.88 73 ASP A N 1
ATOM 564 C CA . ASP A 1 73 ? 14.629 -9.697 -16.485 1.00 74.88 73 ASP A CA 1
ATOM 565 C C . ASP A 1 73 ? 13.257 -9.179 -16.028 1.00 74.88 73 ASP A C 1
ATOM 567 O O . ASP A 1 73 ? 13.029 -8.999 -14.831 1.00 74.88 73 ASP A O 1
ATOM 571 N N . ALA A 1 74 ? 12.297 -9.005 -16.946 1.00 76.31 74 ALA A N 1
ATOM 572 C CA . ALA A 1 74 ? 10.916 -8.703 -16.578 1.00 76.31 74 ALA A CA 1
ATOM 573 C C . ALA A 1 74 ? 10.259 -9.866 -15.813 1.00 76.31 74 ALA A C 1
ATOM 575 O O . ALA A 1 74 ? 9.542 -9.627 -14.840 1.00 76.31 74 ALA A O 1
ATOM 576 N N . ALA A 1 75 ? 10.493 -11.116 -16.228 1.00 77.94 75 ALA A N 1
ATOM 577 C CA . ALA A 1 75 ? 9.961 -12.295 -15.544 1.00 77.94 75 ALA A CA 1
ATOM 578 C C . ALA A 1 75 ? 10.607 -12.488 -14.162 1.00 77.94 75 ALA A C 1
ATOM 580 O O . ALA A 1 75 ? 9.894 -12.736 -13.188 1.00 77.94 75 ALA A O 1
ATOM 581 N N . GLU A 1 76 ? 11.922 -12.290 -14.065 1.00 78.81 76 GLU A N 1
ATOM 582 C CA . GLU A 1 76 ? 12.669 -12.291 -12.801 1.00 78.81 76 GLU A CA 1
ATOM 583 C C . GLU A 1 76 ? 12.140 -11.196 -11.855 1.00 78.81 76 GLU A C 1
ATOM 585 O O . GLU A 1 76 ? 11.769 -11.464 -10.712 1.00 78.81 76 GLU A O 1
ATOM 590 N N . MET A 1 77 ? 11.978 -9.964 -12.354 1.00 80.12 77 MET A N 1
ATOM 591 C CA . MET A 1 77 ? 11.439 -8.842 -11.581 1.00 80.12 77 MET A CA 1
ATOM 592 C C . MET A 1 77 ? 10.022 -9.122 -11.061 1.00 80.12 77 MET A C 1
ATOM 594 O O . MET A 1 77 ? 9.701 -8.761 -9.925 1.00 80.12 77 MET A O 1
ATOM 598 N N . LEU A 1 78 ? 9.164 -9.749 -11.873 1.00 79.81 78 LEU A N 1
ATOM 599 C CA . LEU A 1 78 ? 7.810 -10.131 -11.466 1.00 79.81 78 LEU A CA 1
ATOM 600 C C . LEU A 1 78 ? 7.817 -11.242 -10.413 1.00 79.81 78 LEU A C 1
ATOM 602 O O . LEU A 1 78 ? 7.014 -11.192 -9.479 1.00 79.81 78 LEU A O 1
ATOM 606 N N . HIS A 1 79 ? 8.716 -12.218 -10.539 1.00 81.25 79 HIS A N 1
ATOM 607 C CA . HIS A 1 79 ? 8.865 -13.285 -9.555 1.00 81.25 79 HIS A CA 1
ATOM 608 C C . HIS A 1 79 ? 9.280 -12.716 -8.193 1.00 81.25 79 HIS A C 1
ATOM 610 O O . HIS A 1 79 ? 8.606 -12.974 -7.192 1.00 81.25 79 HIS A O 1
ATOM 616 N N . GLU A 1 80 ? 10.291 -11.849 -8.169 1.00 76.31 80 GLU A N 1
ATOM 617 C CA . GLU A 1 80 ? 10.770 -11.192 -6.949 1.00 76.31 80 GLU A CA 1
ATOM 618 C C . GLU A 1 80 ? 9.723 -10.249 -6.338 1.00 76.31 80 GLU A C 1
ATOM 620 O O . GLU A 1 80 ? 9.555 -10.194 -5.117 1.00 76.31 80 GLU A O 1
ATOM 625 N N . MET A 1 81 ? 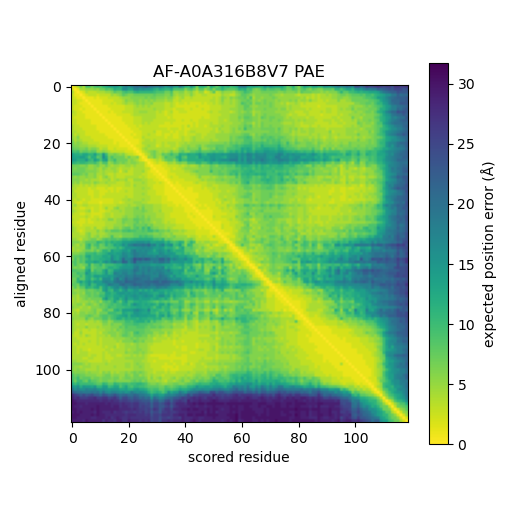8.938 -9.555 -7.171 1.00 79.69 81 MET A N 1
ATOM 626 C CA . MET A 1 81 ? 7.770 -8.803 -6.700 1.00 79.69 81 MET A CA 1
ATOM 627 C C . MET A 1 81 ? 6.723 -9.715 -6.054 1.00 79.69 81 MET A C 1
ATOM 629 O O . MET A 1 81 ? 6.120 -9.334 -5.049 1.00 79.69 81 MET A O 1
ATOM 633 N N . SER A 1 82 ? 6.481 -10.896 -6.626 1.00 79.81 82 SER A N 1
ATOM 634 C CA . SER A 1 82 ? 5.446 -11.815 -6.149 1.00 79.81 82 SER A CA 1
ATOM 635 C C . SER A 1 82 ? 5.797 -12.446 -4.804 1.00 79.81 82 SER A C 1
ATOM 637 O O . SER A 1 82 ? 4.916 -12.626 -3.971 1.00 79.81 82 SER A O 1
ATOM 639 N N . THR A 1 83 ? 7.068 -12.742 -4.550 1.00 84.88 83 THR A N 1
ATOM 640 C CA . THR A 1 83 ? 7.511 -13.376 -3.306 1.00 84.88 83 THR A CA 1
ATOM 641 C C . THR A 1 83 ? 7.754 -12.327 -2.224 1.00 84.88 83 THR A C 1
ATOM 643 O O . THR A 1 83 ? 7.101 -12.349 -1.177 1.00 84.88 83 THR A O 1
ATOM 646 N N . SER A 1 84 ? 8.625 -11.353 -2.496 1.00 85.44 84 SER A N 1
ATOM 647 C CA . SER A 1 84 ? 9.032 -10.333 -1.525 1.00 85.44 84 SER A CA 1
ATOM 648 C C . SER A 1 84 ? 7.918 -9.327 -1.246 1.00 85.44 84 SER A C 1
ATOM 650 O O . SER A 1 84 ? 7.667 -8.978 -0.090 1.00 85.44 84 SER A O 1
ATOM 652 N N . GLY A 1 85 ? 7.190 -8.903 -2.284 1.00 82.88 85 GLY A N 1
ATOM 6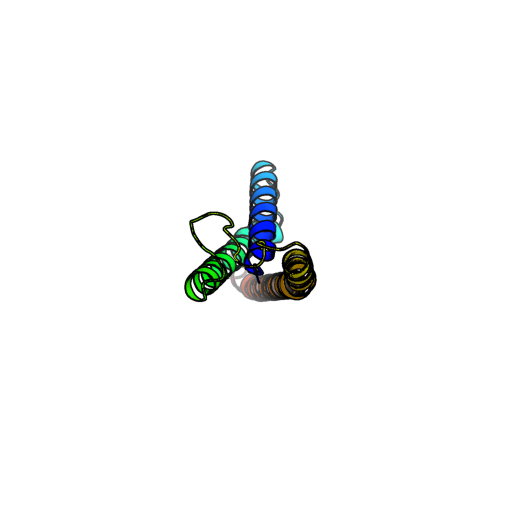53 C CA . GLY A 1 85 ? 6.061 -7.983 -2.135 1.00 82.88 85 GLY A CA 1
ATOM 654 C C . GLY A 1 85 ? 4.915 -8.592 -1.325 1.00 82.88 85 GLY A C 1
ATOM 655 O O . GLY A 1 85 ? 4.366 -7.929 -0.444 1.00 82.88 85 GLY A O 1
ATOM 656 N N . VAL A 1 86 ? 4.588 -9.869 -1.559 1.00 85.69 86 VAL A N 1
ATOM 657 C CA . VAL A 1 86 ? 3.544 -10.573 -0.792 1.00 85.69 86 VAL A CA 1
ATOM 658 C C . VAL A 1 86 ? 3.994 -10.838 0.642 1.00 85.69 86 VAL A C 1
ATOM 660 O O . VAL A 1 86 ? 3.212 -10.627 1.569 1.00 85.69 86 VAL A O 1
ATOM 663 N N . ALA A 1 87 ? 5.249 -11.241 0.857 1.00 88.06 87 ALA A N 1
ATOM 664 C CA . ALA A 1 87 ? 5.786 -11.408 2.205 1.00 88.06 87 ALA A CA 1
ATOM 665 C C . ALA A 1 87 ? 5.686 -10.100 3.011 1.00 88.06 87 ALA A C 1
ATOM 667 O O . ALA A 1 87 ? 5.219 -10.106 4.152 1.00 88.06 87 ALA A O 1
ATOM 668 N N . MET A 1 88 ? 6.038 -8.964 2.400 1.00 87.44 88 MET A N 1
ATOM 669 C CA . MET A 1 88 ? 5.921 -7.651 3.032 1.00 87.44 88 MET A CA 1
ATOM 670 C C . MET A 1 88 ? 4.464 -7.278 3.346 1.00 87.44 88 MET A C 1
ATOM 672 O O . MET A 1 88 ? 4.177 -6.846 4.464 1.00 87.44 88 MET A O 1
ATOM 676 N N . ALA A 1 89 ? 3.542 -7.484 2.401 1.00 86.44 89 ALA A N 1
ATOM 677 C CA . ALA A 1 89 ? 2.106 -7.259 2.591 1.00 86.44 89 ALA A CA 1
ATOM 678 C C . ALA A 1 89 ? 1.548 -8.056 3.786 1.00 86.44 89 ALA A C 1
ATOM 680 O O . ALA A 1 89 ? 0.885 -7.515 4.678 1.00 86.44 89 ALA A O 1
ATOM 681 N N . ILE A 1 90 ? 1.890 -9.345 3.870 1.00 89.62 90 ILE A N 1
ATOM 682 C CA . ILE A 1 90 ? 1.486 -10.214 4.983 1.00 89.62 90 ILE A CA 1
ATOM 683 C C . ILE A 1 90 ? 2.043 -9.691 6.314 1.00 89.62 90 ILE A C 1
ATOM 685 O O . ILE A 1 90 ? 1.321 -9.627 7.309 1.00 89.62 90 ILE A O 1
ATOM 689 N N . LEU A 1 91 ? 3.306 -9.270 6.358 1.00 91.06 91 LEU A N 1
ATOM 690 C CA . LEU A 1 91 ? 3.900 -8.745 7.589 1.00 91.06 91 LEU A CA 1
ATOM 691 C C . LEU A 1 91 ? 3.223 -7.449 8.059 1.00 91.06 91 LEU A C 1
ATOM 693 O O . LEU A 1 91 ? 2.920 -7.314 9.247 1.00 91.06 91 LEU A O 1
ATOM 697 N N . VAL A 1 92 ? 2.943 -6.514 7.146 1.00 91.00 92 VAL A N 1
ATOM 698 C CA . VAL A 1 92 ? 2.288 -5.237 7.482 1.00 91.00 92 VAL A CA 1
ATOM 699 C C . VAL A 1 92 ? 0.853 -5.462 7.965 1.00 91.00 92 VAL A C 1
ATOM 701 O O . VAL A 1 92 ? 0.439 -4.867 8.965 1.00 91.00 92 VAL A O 1
ATOM 704 N N . THR A 1 93 ? 0.103 -6.357 7.318 1.00 89.75 93 THR A N 1
ATOM 705 C CA . THR A 1 93 ? -1.263 -6.702 7.746 1.00 89.75 93 THR A CA 1
ATOM 706 C C . THR A 1 93 ? -1.284 -7.389 9.106 1.00 89.75 93 THR A C 1
ATOM 708 O O . THR A 1 93 ? -2.092 -7.013 9.959 1.00 89.75 93 THR A O 1
ATOM 711 N N . LEU A 1 94 ? -0.373 -8.333 9.365 1.00 92.31 94 LEU A N 1
ATOM 712 C CA . LEU A 1 94 ? -0.240 -8.979 10.674 1.00 92.31 94 LEU A CA 1
ATOM 713 C C . LEU A 1 94 ? 0.115 -7.971 11.769 1.00 92.31 94 LEU A C 1
ATOM 715 O O . LEU A 1 94 ? -0.524 -7.967 12.826 1.00 92.31 94 LEU A O 1
ATOM 719 N N . ALA A 1 95 ? 1.077 -7.082 11.511 1.00 93.56 95 ALA A N 1
ATOM 720 C CA . ALA A 1 95 ? 1.430 -6.015 12.440 1.00 93.56 95 ALA A CA 1
ATOM 721 C C . ALA A 1 95 ? 0.209 -5.137 12.756 1.00 93.56 95 ALA A C 1
ATOM 723 O O . ALA A 1 95 ? -0.088 -4.878 13.924 1.00 93.56 95 ALA A O 1
ATOM 724 N N . TRP A 1 96 ? -0.556 -4.735 11.738 1.00 94.12 96 TRP A N 1
ATOM 725 C CA . TRP A 1 96 ? -1.789 -3.972 11.932 1.00 94.12 96 TRP A CA 1
ATOM 726 C C . TRP A 1 96 ? -2.828 -4.728 12.769 1.00 94.12 96 TRP A C 1
ATOM 728 O O . TRP A 1 96 ? -3.375 -4.149 13.710 1.00 94.12 96 TRP A O 1
ATOM 738 N N . VAL A 1 97 ? -3.069 -6.016 12.495 1.00 92.06 97 VAL A N 1
ATOM 739 C CA . VAL A 1 97 ? -4.003 -6.843 13.279 1.00 92.06 97 VAL A CA 1
ATOM 740 C C . VAL A 1 97 ? -3.586 -6.886 14.747 1.00 92.06 97 VAL A C 1
ATOM 742 O O . VAL A 1 97 ? -4.410 -6.593 15.617 1.00 92.06 97 VAL A O 1
ATOM 745 N N . VAL A 1 98 ? -2.314 -7.185 15.036 1.00 92.81 98 VAL A N 1
ATOM 746 C CA . VAL A 1 98 ? -1.778 -7.205 16.409 1.00 92.81 98 VAL A CA 1
ATOM 747 C C . VAL A 1 98 ? -2.050 -5.877 17.097 1.00 92.81 98 VAL A C 1
ATOM 749 O O . VAL A 1 98 ? -2.567 -5.837 18.215 1.00 92.81 98 VAL A O 1
ATOM 752 N N . MET A 1 99 ? -1.771 -4.771 16.422 1.00 90.12 99 MET A N 1
ATOM 753 C CA . MET A 1 99 ? -1.956 -3.469 17.029 1.00 90.12 99 MET A CA 1
ATOM 754 C C . MET A 1 99 ? -3.435 -3.085 17.222 1.00 90.12 99 MET A C 1
ATOM 756 O O . MET A 1 99 ? -3.776 -2.438 18.217 1.00 90.12 99 MET A O 1
ATOM 760 N N . VAL A 1 100 ? -4.340 -3.514 16.335 1.00 90.81 100 VAL A N 1
ATOM 761 C CA . VAL A 1 100 ? -5.792 -3.377 16.542 1.00 90.81 100 VAL A CA 1
ATOM 762 C C . VAL A 1 100 ? -6.237 -4.170 17.772 1.00 90.81 100 VAL A C 1
ATOM 764 O O . VAL A 1 100 ? -7.004 -3.644 18.584 1.00 90.81 100 VAL A O 1
ATOM 767 N N . LEU A 1 101 ? -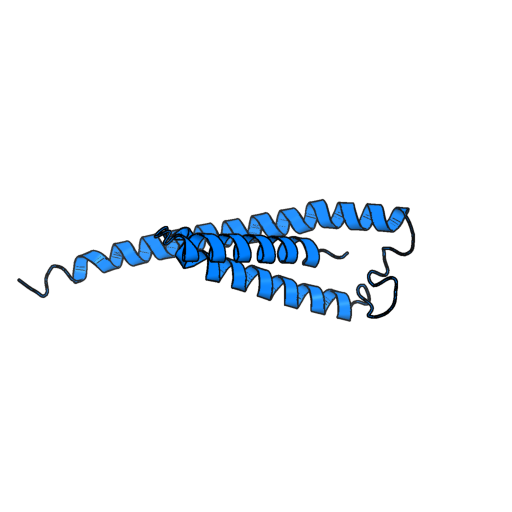5.738 -5.394 17.957 1.00 89.88 101 LEU A N 1
ATOM 768 C CA . LEU A 1 101 ? -6.037 -6.220 19.131 1.00 89.88 101 LEU A CA 1
ATOM 769 C C . LEU A 1 101 ? -5.502 -5.589 20.424 1.00 89.88 101 LEU A C 1
ATOM 771 O O . LEU A 1 101 ? -6.225 -5.531 21.422 1.00 89.88 101 LEU A O 1
ATOM 775 N N . VAL A 1 102 ? -4.281 -5.045 20.404 1.00 90.75 102 VAL A N 1
ATOM 776 C CA . VAL A 1 102 ? -3.702 -4.310 21.541 1.00 90.75 102 VAL A CA 1
ATOM 777 C C . VAL A 1 102 ? -4.554 -3.088 21.882 1.00 90.75 102 VAL A C 1
ATOM 779 O O . VAL A 1 102 ? -4.919 -2.899 23.045 1.00 90.75 102 VAL A O 1
ATOM 782 N N . ALA A 1 103 ? -4.946 -2.289 20.885 1.00 87.31 103 ALA A N 1
ATOM 783 C CA . ALA A 1 103 ? -5.814 -1.134 21.099 1.00 87.31 103 ALA A CA 1
ATOM 784 C C . ALA A 1 103 ? -7.157 -1.542 21.729 1.00 87.31 103 ALA A C 1
ATOM 786 O O . ALA A 1 103 ? -7.620 -0.894 22.668 1.00 87.31 103 ALA A O 1
ATOM 787 N N . GLN A 1 104 ? -7.753 -2.651 21.277 1.00 87.06 104 GLN A N 1
ATOM 788 C CA . GLN A 1 104 ? -8.975 -3.192 21.878 1.0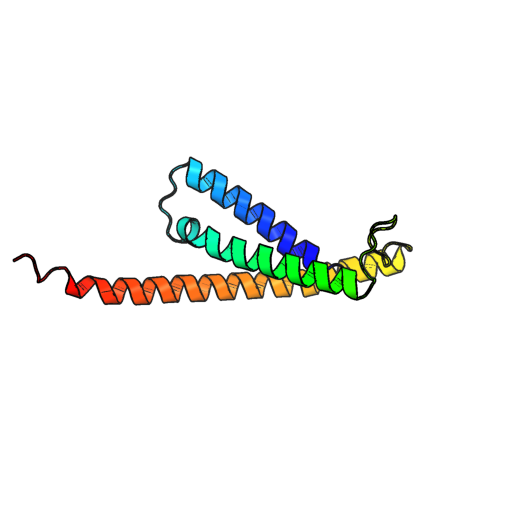0 87.06 104 GLN A CA 1
ATOM 789 C C . GLN A 1 104 ? -8.771 -3.631 23.330 1.00 87.06 104 GLN A C 1
ATOM 791 O O . GLN A 1 104 ? -9.593 -3.302 24.188 1.00 87.06 104 GLN A O 1
ATOM 796 N N . ALA A 1 105 ? -7.686 -4.350 23.627 1.00 86.25 105 ALA A N 1
ATOM 797 C CA . ALA A 1 105 ? -7.379 -4.811 24.977 1.00 86.25 105 ALA A CA 1
ATOM 798 C C . ALA A 1 105 ? -7.181 -3.634 25.949 1.00 86.25 105 ALA A C 1
ATOM 800 O O . ALA A 1 105 ? -7.688 -3.662 27.072 1.00 86.25 105 ALA A O 1
ATOM 801 N N . VAL A 1 106 ? -6.508 -2.568 25.507 1.00 86.19 106 VAL A N 1
ATOM 802 C CA . VAL A 1 106 ? -6.306 -1.347 26.302 1.00 86.19 106 VAL A CA 1
ATOM 803 C C . VAL A 1 106 ? -7.619 -0.585 26.505 1.00 86.19 106 VAL A C 1
ATOM 805 O O . VAL A 1 106 ? -7.906 -0.154 27.623 1.00 86.19 106 VAL A O 1
ATOM 808 N N . SER A 1 107 ? -8.454 -0.446 25.471 1.00 79.25 107 SER A N 1
ATOM 809 C CA . SER A 1 107 ? -9.761 0.218 25.588 1.00 79.25 107 SER A CA 1
ATOM 810 C C . SER A 1 107 ? -10.719 -0.527 26.525 1.00 79.25 107 SER A C 1
ATOM 812 O O . SER A 1 107 ? -11.392 0.118 27.327 1.00 79.25 107 SER A O 1
ATOM 814 N N . LYS A 1 108 ? -10.733 -1.869 26.503 1.00 73.56 108 LYS A N 1
ATOM 815 C CA . LYS A 1 108 ? -11.531 -2.684 27.441 1.00 73.56 108 LYS A CA 1
ATOM 816 C C . LYS A 1 108 ? -11.100 -2.484 28.898 1.00 73.56 108 LYS A C 1
ATOM 818 O O . LYS A 1 108 ? -11.952 -2.408 29.777 1.00 73.56 108 LYS A O 1
ATOM 823 N N . LYS A 1 109 ? -9.797 -2.319 29.158 1.00 63.16 109 LYS A N 1
ATOM 824 C CA . LYS A 1 109 ? -9.264 -2.046 30.507 1.00 63.16 109 LYS A CA 1
ATOM 825 C C . LYS A 1 109 ? -9.619 -0.659 31.055 1.00 63.16 109 LYS A C 1
ATOM 827 O O . LYS A 1 109 ? -9.597 -0.487 32.267 1.00 63.16 109 LYS A O 1
ATOM 832 N N . LYS A 1 110 ? -9.953 0.323 30.207 1.00 56.47 110 LYS A N 1
ATOM 833 C CA . LYS A 1 110 ? -10.362 1.679 30.637 1.00 56.47 110 LYS A CA 1
ATOM 834 C C . LYS A 1 110 ? -11.863 1.810 30.941 1.00 56.47 110 LYS A C 1
ATOM 836 O O . LYS A 1 110 ? -12.260 2.758 31.613 1.00 56.47 110 LYS A O 1
ATOM 841 N N . ALA A 1 111 ? -12.687 0.851 30.516 1.00 54.09 111 ALA A N 1
ATOM 842 C CA . ALA A 1 111 ? -14.133 0.851 30.747 1.00 54.09 111 ALA A CA 1
ATOM 843 C C . ALA A 1 111 ? -14.621 0.651 32.210 1.00 54.09 111 ALA A C 1
ATOM 845 O O . ALA A 1 111 ? -15.719 1.123 32.500 1.00 54.09 111 ALA A O 1
ATOM 846 N N . PRO A 1 112 ? -13.888 0.041 33.172 1.00 51.09 112 PRO A N 1
ATOM 847 C CA . PRO A 1 112 ? -14.424 -0.147 34.523 1.00 51.09 112 PRO A CA 1
ATOM 848 C C . PRO A 1 112 ? -14.366 1.115 35.406 1.00 51.09 112 PRO A C 1
ATOM 850 O O . PRO A 1 112 ? -14.930 1.108 36.496 1.00 51.09 112 PRO A O 1
ATOM 853 N N . ALA A 1 113 ? -13.729 2.209 34.966 1.00 49.03 113 ALA A N 1
ATOM 854 C CA . ALA A 1 113 ? -13.583 3.421 35.782 1.00 49.03 113 ALA A CA 1
ATOM 855 C C . ALA A 1 113 ? -14.726 4.444 35.623 1.00 49.03 113 ALA A C 1
ATOM 857 O O . ALA A 1 113 ? -14.891 5.305 36.481 1.00 49.03 113 ALA A O 1
ATOM 858 N N . GLN A 1 114 ? -15.538 4.367 34.561 1.00 47.31 114 GLN A N 1
ATOM 859 C CA . GLN A 1 114 ? -16.576 5.377 34.286 1.00 47.31 114 GLN A CA 1
ATOM 860 C C . GLN A 1 114 ? -17.969 5.009 34.829 1.00 47.31 114 GLN A C 1
ATOM 862 O O . GLN A 1 114 ? -18.841 5.869 34.894 1.00 47.31 114 GLN A O 1
ATOM 867 N N . ALA A 1 115 ? -18.175 3.770 35.289 1.00 47.59 115 ALA A N 1
ATOM 868 C CA . ALA A 1 115 ? -19.452 3.318 35.853 1.00 47.59 115 ALA A CA 1
ATOM 869 C C . ALA A 1 115 ? -19.639 3.645 37.351 1.00 47.59 115 ALA A C 1
ATOM 871 O O . ALA A 1 115 ? -20.717 3.420 37.886 1.00 47.59 115 ALA A O 1
ATOM 872 N N . LYS A 1 116 ? -18.616 4.178 38.039 1.00 44.25 116 LYS A N 1
ATOM 873 C CA . LYS A 1 116 ? -18.677 4.508 39.480 1.00 44.25 116 LYS A CA 1
ATOM 874 C C . LYS A 1 116 ? -18.697 6.007 39.806 1.00 44.25 116 LYS A C 1
ATOM 876 O O . LYS A 1 116 ? -18.748 6.355 40.974 1.00 44.25 116 LYS A O 1
ATOM 881 N N . ALA A 1 117 ? -18.675 6.891 38.808 1.00 47.59 117 ALA A N 1
ATOM 882 C CA . ALA A 1 117 ? -18.671 8.346 39.023 1.00 47.59 117 ALA A CA 1
ATOM 883 C C . ALA A 1 117 ? -20.051 9.010 38.827 1.00 47.59 117 ALA A C 1
ATOM 885 O O . ALA A 1 117 ? -20.137 10.231 38.730 1.00 47.59 117 ALA A O 1
ATOM 886 N N . LYS A 1 118 ? -21.125 8.215 38.713 1.00 44.38 118 LYS A N 1
ATOM 887 C CA . LYS A 1 118 ? -22.497 8.701 38.473 1.00 44.38 118 LYS A CA 1
ATOM 888 C C . LYS A 1 118 ? -23.581 8.003 39.313 1.00 44.38 118 LYS A C 1
ATOM 890 O O . LYS A 1 118 ? -24.751 8.108 38.960 1.00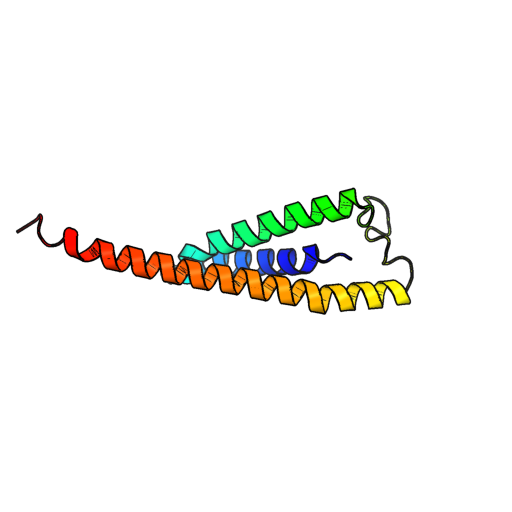 44.38 118 LYS A O 1
ATOM 895 N N . ALA A 1 119 ? -23.197 7.299 40.379 1.00 37.84 119 ALA A N 1
ATOM 896 C CA . ALA A 1 119 ? -24.129 6.758 41.371 1.00 37.84 119 ALA A CA 1
ATOM 897 C C . ALA A 1 119 ? -24.087 7.618 42.635 1.00 37.84 119 ALA A C 1
ATOM 899 O O . ALA A 1 119 ? -22.957 8.003 43.014 1.00 37.84 119 ALA A O 1
#

Nearest PDB structures (foldseek):
  4uig-assembly1_A  TM=5.435E-01  e=6.517E+00  Streptomyces lividans
  4adz-assembly1_A-2  TM=5.485E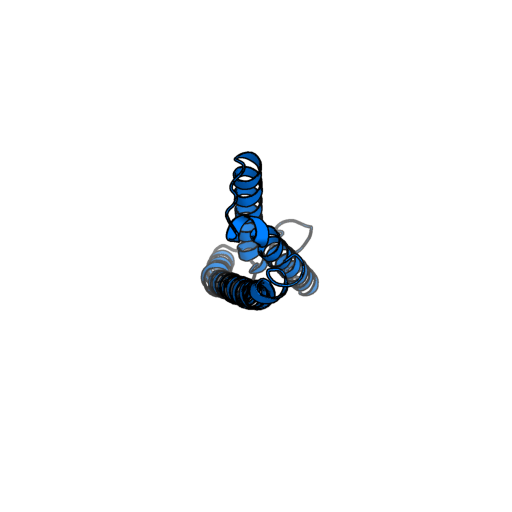-01  e=8.284E+00  Streptomyces lividans

Secondary structure (DSSP, 8-state):
--TTHHHHHHHHHHHHHHHHHHHTT---HHHHHHHHHHHHHHHHHHHHHHHHHHTTSB-SSSSSBGGGSSHHHHHHHHHHIIIIIHHHHHHHHHHHHHHHHHHHHHHHHHGGGSSSS--

Solvent-accessible surface area (backbone atoms only — not comparable to full-atom values): 6479 Å² total; per-residue (Å²): 110,73,36,34,53,47,32,40,52,48,27,52,51,55,48,51,52,40,54,54,37,60,73,69,64,54,85,45,69,66,56,71,49,40,62,55,52,34,51,52,28,46,51,52,21,52,53,45,45,50,50,35,42,72,73,61,42,39,46,99,53,88,63,42,42,57,56,60,78,44,75,66,51,31,50,51,36,49,51,52,28,58,53,56,16,46,52,51,44,53,50,54,52,50,53,47,52,54,51,52,52,52,51,49,57,55,54,61,71,59,58,76,68,70,77,70,80,80,118

pLDDT: mean 81.25, std 11.99, range [37.84, 94.12]

Radius of gyration: 19.82 Å; Cα contacts (8 Å, |Δi|>4): 93; chains: 1; bounding box: 43×22×63 Å